Protein AF-A0A4Y7PXN3-F1 (afdb_monomer_lite)

Organism: NCBI:txid50990

Secondary structure (DSSP, 8-state):
--TTS-HHHHHHHHHHHHHHHHHGGG-----GGGTEE-SSSS-EE-HHHHHHHHHHHHHHHTT-HHHHHHHHHHHHHHTTT----TTSHHHHHHHHHHHHHHHHHHHHHHHHHTT--S-HHHHHHHHHHHHHHHHHHHHHHHHHTPPPTTHHHHHHHHH---

Sequence (162 aa):
MLATNSPAMAASFTSAARSRLGQFRCKTRSEAAVLFTITSSDPTPTPELRSLLAYVRSLYGAGMGFDSIGILTKIIRATSGLRWDEEGDMADVLAIIDADISQAIQSCREELASGYLRDVTVARQTLEDVRAALKDCQVTVERWGGEFPFERGAANAQGLRI

Radius of gyration: 16.61 Å; chains: 1; bounding box: 38×30×52 Å

Foldseek 3Di:
DCVPDDPVVVVVVLVVLQVVLVVVPPDPPDDLCQQWPPPDLAIAGDPVVVVLLVSLCSCLVSLNLLVSLLSLLSVLLSCFPGDHDCPDNVLVVLLVSLVSLLSSLVSLVVSVVVPVDPDPVSSVVSLVSSLVSLVSSVVRQVVVPHDRRNVNSNVSSVPDDD

pLDDT: mean 88.01, std 12.86, range [44.81, 98.62]

Structure (mmCIF, N/CA/C/O backbone):
data_AF-A0A4Y7PXN3-F1
#
_entry.id   AF-A0A4Y7PXN3-F1
#
loop_
_atom_site.group_PDB
_atom_site.id
_atom_site.type_symbol
_atom_site.label_atom_id
_atom_site.label_alt_id
_atom_site.label_comp_id
_atom_site.label_asym_id
_atom_site.label_entity_id
_atom_site.label_seq_id
_atom_site.pdbx_PDB_ins_code
_atom_site.Cartn_x
_atom_site.Cartn_y
_atom_site.Cartn_z
_atom_site.occupancy
_atom_site.B_iso_or_equiv
_atom_site.auth_seq_id
_atom_site.auth_comp_id
_atom_site.auth_asym_id
_atom_site.auth_atom_id
_atom_site.pdbx_PDB_model_num
ATOM 1 N N . MET A 1 1 ? -7.633 -11.471 -25.708 1.00 47.84 1 MET A N 1
ATOM 2 C CA . MET A 1 1 ? -6.429 -12.324 -25.651 1.00 47.84 1 MET A CA 1
ATOM 3 C C . MET A 1 1 ? -5.214 -11.488 -26.033 1.00 47.84 1 MET A C 1
ATOM 5 O O . MET A 1 1 ? -5.093 -11.116 -27.189 1.00 47.84 1 MET A O 1
ATOM 9 N N . LEU A 1 2 ? -4.357 -11.145 -25.068 1.00 52.31 2 LEU A N 1
ATOM 10 C CA . LEU A 1 2 ? -3.004 -10.616 -25.325 1.00 52.31 2 LEU A CA 1
ATOM 11 C C . LEU A 1 2 ? -1.960 -11.748 -25.405 1.00 52.31 2 LEU A C 1
ATOM 13 O O . LEU A 1 2 ? -0.866 -11.534 -25.906 1.00 52.31 2 LEU A O 1
ATOM 17 N N . ALA A 1 3 ? -2.326 -12.957 -24.959 1.00 52.53 3 ALA A N 1
ATOM 18 C CA . ALA A 1 3 ? -1.451 -14.126 -24.872 1.00 52.53 3 ALA A CA 1
ATOM 19 C C . ALA A 1 3 ? -1.084 -14.764 -26.230 1.00 52.53 3 ALA A C 1
ATOM 21 O O . ALA A 1 3 ? -0.194 -15.602 -26.281 1.00 52.53 3 ALA A O 1
ATOM 22 N N . THR A 1 4 ? -1.750 -14.380 -27.324 1.00 64.12 4 THR A N 1
ATOM 23 C CA . THR A 1 4 ? -1.514 -14.908 -28.683 1.00 64.12 4 THR A CA 1
ATOM 24 C C . THR A 1 4 ? -0.804 -13.912 -29.605 1.00 64.12 4 THR A C 1
ATOM 26 O O . THR A 1 4 ? -0.642 -14.182 -30.792 1.00 64.12 4 THR A O 1
ATOM 29 N N . ASN A 1 5 ? -0.421 -12.741 -29.090 1.00 60.12 5 ASN A N 1
ATOM 30 C CA . ASN A 1 5 ? 0.077 -11.624 -29.890 1.00 60.12 5 ASN A CA 1
ATOM 31 C C . ASN A 1 5 ? 1.599 -11.489 -29.778 1.00 60.12 5 ASN A C 1
ATOM 33 O O . ASN A 1 5 ? 2.200 -11.903 -28.789 1.00 60.12 5 ASN A O 1
ATOM 37 N N . SER A 1 6 ? 2.230 -10.887 -30.792 1.00 75.00 6 SER A N 1
ATOM 38 C CA . SER A 1 6 ? 3.676 -10.652 -30.771 1.00 75.00 6 SER A CA 1
ATOM 39 C C . SER A 1 6 ? 4.076 -9.783 -29.563 1.00 75.00 6 SER A C 1
ATOM 41 O O . SER A 1 6 ? 3.318 -8.880 -29.184 1.00 75.00 6 SER A O 1
ATOM 43 N N . PRO A 1 7 ? 5.273 -9.987 -28.979 1.00 71.81 7 PRO A N 1
ATOM 44 C CA . PRO A 1 7 ? 5.764 -9.182 -27.855 1.00 71.81 7 PRO A CA 1
ATOM 45 C C . PRO A 1 7 ? 5.690 -7.665 -28.098 1.00 71.81 7 PRO A C 1
ATOM 47 O O . PRO A 1 7 ? 5.424 -6.896 -27.176 1.00 71.81 7 PRO A O 1
ATOM 50 N N . ALA A 1 8 ? 5.844 -7.234 -29.355 1.00 74.19 8 ALA A N 1
ATOM 51 C CA . ALA A 1 8 ? 5.728 -5.836 -29.757 1.00 74.19 8 ALA A CA 1
ATOM 52 C C . ALA A 1 8 ? 4.320 -5.255 -29.521 1.00 74.19 8 ALA A C 1
ATOM 54 O O . ALA A 1 8 ? 4.195 -4.146 -29.008 1.00 74.19 8 ALA A O 1
ATOM 55 N N . MET A 1 9 ? 3.254 -6.002 -29.829 1.00 78.69 9 MET A N 1
ATOM 56 C CA . MET A 1 9 ? 1.879 -5.539 -29.596 1.00 78.69 9 MET A CA 1
ATOM 57 C C . MET A 1 9 ? 1.540 -5.462 -28.106 1.00 78.69 9 MET A C 1
ATOM 59 O O . MET A 1 9 ? 0.869 -4.521 -27.680 1.00 78.69 9 MET A O 1
ATOM 63 N N . ALA A 1 10 ? 2.028 -6.416 -27.307 1.00 78.12 10 ALA A N 1
ATOM 64 C CA . ALA A 1 10 ? 1.873 -6.374 -25.855 1.00 78.12 10 ALA A CA 1
ATOM 65 C C . ALA A 1 10 ? 2.575 -5.142 -25.257 1.00 78.12 10 ALA A C 1
ATOM 67 O O . ALA A 1 10 ? 1.975 -4.420 -24.464 1.00 78.12 10 ALA A O 1
ATOM 68 N N . ALA A 1 11 ? 3.797 -4.836 -25.707 1.00 78.75 11 ALA A N 1
ATOM 69 C CA . ALA A 1 11 ? 4.535 -3.650 -25.275 1.00 78.75 11 ALA A CA 1
ATOM 70 C C . ALA A 1 11 ? 3.820 -2.336 -25.647 1.00 78.75 11 ALA A C 1
ATOM 72 O O . ALA A 1 11 ? 3.691 -1.443 -24.805 1.00 78.75 11 ALA A O 1
ATOM 73 N N . SER A 1 12 ? 3.302 -2.216 -26.876 1.00 82.06 12 SER A N 1
ATOM 74 C CA . SER A 1 12 ? 2.529 -1.038 -27.298 1.00 82.06 12 SER A CA 1
ATOM 75 C C . SER A 1 12 ? 1.239 -0.871 -26.495 1.00 82.06 12 SER A C 1
ATOM 77 O O . SER A 1 12 ? 0.912 0.247 -26.094 1.00 82.06 12 SER A O 1
ATOM 79 N N . PHE A 1 13 ? 0.529 -1.968 -26.215 1.00 84.44 13 PHE A N 1
ATOM 80 C CA . PHE A 1 13 ? -0.676 -1.937 -25.389 1.00 84.44 13 PHE A CA 1
ATOM 81 C C . PHE A 1 13 ? -0.366 -1.477 -23.960 1.00 84.44 13 PHE A C 1
ATOM 83 O O . PHE A 1 13 ? -1.021 -0.562 -23.461 1.00 84.44 13 PHE A O 1
ATOM 90 N N . THR A 1 14 ? 0.669 -2.039 -23.326 1.00 85.19 14 THR A N 1
ATOM 91 C CA . THR A 1 14 ? 1.106 -1.625 -21.985 1.00 85.19 14 THR A CA 1
ATOM 92 C C . THR A 1 14 ? 1.521 -0.155 -21.968 1.00 85.19 14 THR A C 1
ATOM 94 O O . THR A 1 14 ? 1.112 0.583 -21.077 1.00 85.19 14 THR A O 1
ATOM 97 N N . SER A 1 15 ? 2.253 0.320 -22.978 1.00 84.62 15 SER A N 1
ATOM 98 C CA . SER A 1 15 ? 2.625 1.737 -23.095 1.00 84.62 15 SER A CA 1
ATOM 99 C C . SER A 1 15 ? 1.399 2.660 -23.183 1.00 84.62 15 SER A C 1
ATOM 101 O O . SER A 1 15 ? 1.296 3.644 -22.443 1.00 84.62 15 SER A O 1
ATOM 103 N N . ALA A 1 16 ? 0.416 2.309 -24.019 1.00 86.00 16 ALA A N 1
ATOM 104 C CA . ALA A 1 16 ? -0.832 3.060 -24.136 1.00 86.00 16 ALA A CA 1
ATOM 105 C C . ALA A 1 16 ? -1.639 3.049 -22.824 1.00 86.00 16 ALA A C 1
ATOM 107 O O . ALA A 1 16 ? -2.145 4.093 -22.402 1.00 86.00 16 ALA A O 1
ATOM 108 N N . ALA A 1 17 ? -1.712 1.898 -22.146 1.00 86.88 17 ALA A N 1
ATOM 109 C CA . ALA A 1 17 ? -2.356 1.768 -20.842 1.00 86.88 17 ALA A CA 1
ATOM 110 C C . ALA A 1 17 ? -1.686 2.669 -19.793 1.00 86.88 17 ALA A C 1
ATOM 112 O O . ALA A 1 17 ? -2.374 3.448 -19.131 1.00 86.88 17 ALA A O 1
ATOM 113 N N . ARG A 1 18 ? -0.348 2.652 -19.707 1.00 87.62 18 ARG A N 1
ATOM 114 C CA . ARG A 1 18 ? 0.426 3.510 -18.794 1.00 87.62 18 ARG A CA 1
ATOM 115 C C . ARG A 1 18 ? 0.186 4.994 -19.056 1.00 87.62 18 ARG A C 1
ATOM 117 O O . ARG A 1 18 ? 0.007 5.765 -18.115 1.00 87.62 18 ARG A O 1
ATOM 124 N N . SER A 1 19 ? 0.155 5.401 -20.325 1.00 85.69 19 SER A N 1
ATOM 125 C CA . SER A 1 19 ? -0.131 6.789 -20.710 1.00 85.69 19 SER A CA 1
ATOM 126 C C . SER A 1 19 ? -1.525 7.227 -20.249 1.00 85.69 19 SER A C 1
ATOM 128 O O . SER A 1 19 ? -1.671 8.259 -19.591 1.00 85.69 19 SER A O 1
ATOM 130 N N . ARG A 1 20 ? -2.549 6.400 -20.505 1.00 85.25 20 ARG A N 1
ATOM 131 C CA . ARG A 1 20 ? -3.935 6.688 -20.111 1.00 85.25 20 ARG A CA 1
ATOM 132 C C . ARG A 1 20 ? -4.104 6.759 -18.594 1.00 85.25 20 ARG A C 1
ATOM 134 O O . ARG A 1 20 ? -4.744 7.684 -18.098 1.00 85.25 20 ARG A O 1
ATOM 141 N N . LEU A 1 21 ? -3.531 5.807 -17.861 1.00 85.81 21 LEU A N 1
ATOM 142 C CA . LEU A 1 21 ? -3.589 5.788 -16.399 1.00 85.81 21 LEU A CA 1
ATOM 143 C C . LEU A 1 21 ? -2.848 6.994 -15.802 1.00 85.81 21 LEU A C 1
ATOM 145 O O . LEU A 1 21 ? -3.380 7.674 -14.931 1.00 85.81 21 LEU A O 1
ATOM 149 N N . GLY A 1 22 ? -1.679 7.350 -16.342 1.00 79.12 22 GLY A N 1
ATOM 150 C CA . GLY A 1 22 ? -0.924 8.529 -15.911 1.00 79.12 22 GLY A CA 1
ATOM 151 C C . GLY A 1 22 ? -1.670 9.861 -16.077 1.00 79.12 22 GLY A C 1
ATOM 152 O O . GLY A 1 22 ? -1.456 10.777 -15.288 1.00 79.12 22 GLY A O 1
ATOM 153 N N . GLN A 1 23 ? -2.576 9.978 -17.053 1.00 76.06 23 GLN A N 1
ATOM 154 C CA . GLN A 1 23 ? -3.402 11.179 -17.255 1.00 76.06 23 GLN A CA 1
ATOM 155 C C . GLN A 1 23 ? -4.592 11.261 -16.284 1.00 76.06 23 GLN A C 1
ATOM 157 O O . GLN A 1 23 ? -5.041 12.354 -15.939 1.00 76.06 23 GLN A O 1
ATOM 162 N N . PHE A 1 24 ? -5.077 10.120 -15.784 1.00 65.69 24 PHE A N 1
ATOM 163 C CA . PHE A 1 24 ? -6.179 10.052 -14.814 1.00 65.69 24 PHE A CA 1
ATOM 164 C C . PHE A 1 24 ? -5.793 10.519 -13.399 1.00 65.69 24 PHE A C 1
ATOM 166 O O . PHE A 1 24 ? -6.656 10.699 -12.539 1.00 65.69 24 PHE A O 1
ATOM 173 N N . ARG A 1 25 ? -4.504 10.795 -13.170 1.00 56.88 25 ARG A N 1
ATOM 174 C CA . ARG A 1 25 ? -3.877 11.158 -11.888 1.00 56.88 25 ARG A CA 1
ATOM 175 C C . ARG A 1 25 ? -4.378 12.476 -11.258 1.00 56.88 25 ARG A C 1
ATOM 177 O O . ARG A 1 25 ? -3.969 12.805 -10.151 1.00 56.88 25 ARG A O 1
ATOM 184 N N . CYS A 1 26 ? -5.258 13.232 -11.923 1.00 44.81 26 CYS A N 1
ATOM 185 C CA . CYS A 1 26 ? -5.568 14.630 -11.586 1.00 44.81 26 CYS A CA 1
ATOM 186 C C . CYS A 1 26 ? -6.820 14.867 -10.702 1.00 44.81 26 CYS A C 1
ATOM 188 O O . CYS A 1 26 ? -7.150 16.020 -10.445 1.00 44.81 26 CYS A O 1
ATOM 190 N N . LYS A 1 27 ? -7.552 13.844 -10.221 1.00 48.34 27 LYS A N 1
ATOM 191 C CA . LYS A 1 27 ? -8.843 14.091 -9.520 1.00 48.34 27 LYS A CA 1
ATOM 192 C C . LYS A 1 27 ? -9.063 13.448 -8.149 1.00 48.34 27 LYS A C 1
ATOM 194 O O . LYS A 1 27 ? -10.064 13.757 -7.511 1.00 48.34 27 LYS A O 1
ATOM 199 N N . THR A 1 28 ? -8.156 12.629 -7.628 1.00 51.12 28 THR A N 1
ATOM 200 C CA . THR A 1 28 ? -8.335 12.007 -6.303 1.00 51.12 28 THR A CA 1
ATOM 201 C C . THR A 1 28 ? -7.818 12.912 -5.181 1.00 51.12 28 THR A C 1
ATOM 203 O O . THR A 1 28 ? -6.742 12.721 -4.613 1.00 51.12 28 THR A O 1
ATOM 206 N N . ARG A 1 29 ? -8.615 13.941 -4.873 1.00 45.38 29 ARG A N 1
ATOM 207 C CA . ARG A 1 29 ? -8.527 14.738 -3.643 1.00 45.38 29 ARG A CA 1
ATOM 208 C C . ARG A 1 29 ? -8.973 13.850 -2.475 1.00 45.38 29 ARG A C 1
ATOM 210 O O . ARG A 1 29 ? -10.159 13.609 -2.303 1.00 45.38 29 ARG A O 1
ATOM 217 N N . SER A 1 30 ? -8.012 13.308 -1.733 1.00 50.66 30 SER A N 1
ATOM 218 C CA . SER A 1 30 ? -8.255 12.399 -0.608 1.00 50.66 30 SER A CA 1
ATOM 219 C C . SER A 1 30 ? -8.262 13.187 0.700 1.00 50.66 30 SER A C 1
ATOM 221 O O . SER A 1 30 ? -7.207 13.410 1.286 1.00 50.66 30 SER A O 1
ATOM 223 N N . GLU A 1 31 ? -9.437 13.605 1.159 1.00 55.34 31 GLU A N 1
ATOM 224 C CA . GLU A 1 31 ? -9.668 13.809 2.593 1.00 55.34 31 GLU A CA 1
ATOM 225 C C . GLU A 1 31 ? -10.035 12.434 3.177 1.00 55.34 31 GLU A C 1
ATOM 227 O O . GLU A 1 31 ? -10.822 11.706 2.576 1.00 55.34 31 GLU A O 1
ATOM 232 N N . ALA A 1 32 ? -9.434 12.027 4.302 1.00 52.81 32 ALA A N 1
ATOM 233 C CA . ALA A 1 32 ? -9.650 10.702 4.907 1.00 52.81 32 ALA A CA 1
ATOM 234 C C . ALA A 1 32 ? -11.138 10.401 5.191 1.00 52.81 32 ALA A C 1
ATOM 236 O O . ALA A 1 32 ? -11.555 9.248 5.120 1.00 52.81 32 ALA A O 1
ATOM 237 N N . ALA A 1 33 ? -11.946 11.453 5.384 1.00 54.44 33 ALA A N 1
ATOM 238 C CA . ALA A 1 33 ? -13.402 11.393 5.521 1.00 54.44 33 ALA A CA 1
ATOM 239 C C . ALA A 1 33 ? -14.140 10.826 4.287 1.00 54.44 33 ALA A C 1
ATOM 241 O O . ALA A 1 33 ? -15.331 10.549 4.367 1.00 54.44 33 ALA A O 1
ATOM 242 N N . VAL A 1 34 ? -13.456 10.660 3.148 1.00 76.69 34 VAL A N 1
ATOM 243 C CA . VAL A 1 34 ? -14.029 10.108 1.909 1.00 76.69 34 VAL A CA 1
ATOM 244 C C . VAL A 1 34 ? -13.834 8.591 1.804 1.00 76.69 34 VAL A C 1
ATOM 246 O O . VAL A 1 34 ? -14.578 7.943 1.078 1.00 76.69 34 VAL A O 1
ATOM 249 N N . LEU A 1 35 ? -12.851 8.001 2.496 1.00 88.06 35 LEU A N 1
ATOM 250 C CA . LEU A 1 35 ? -12.506 6.578 2.327 1.00 88.06 35 LEU A CA 1
ATOM 251 C C . LEU A 1 35 ? -13.184 5.659 3.344 1.00 88.06 35 LEU A C 1
ATOM 253 O O . LEU A 1 35 ? -13.440 4.492 3.042 1.00 88.06 35 LEU A O 1
ATOM 257 N N . PHE A 1 36 ? -13.478 6.193 4.527 1.00 89.94 36 PHE A N 1
ATOM 258 C CA . PHE A 1 36 ? -14.102 5.456 5.616 1.00 89.94 36 PHE A CA 1
ATOM 259 C C . PHE A 1 36 ? -15.194 6.306 6.259 1.00 89.94 36 PHE A C 1
ATOM 261 O O . PHE A 1 36 ? -14.995 7.492 6.530 1.00 89.94 36 PHE A O 1
ATOM 268 N N . THR A 1 37 ? -16.341 5.693 6.522 1.00 88.19 37 THR A N 1
ATOM 269 C CA . THR A 1 37 ? -17.458 6.303 7.243 1.00 88.19 37 THR A CA 1
ATOM 270 C C . THR A 1 37 ? -17.469 5.834 8.689 1.00 88.19 37 THR A C 1
ATOM 272 O O . THR A 1 37 ? -17.518 4.638 8.962 1.00 88.19 37 THR A O 1
ATOM 275 N N . ILE A 1 38 ? -17.454 6.786 9.623 1.00 83.81 38 ILE A N 1
ATOM 276 C CA . ILE A 1 38 ? -17.522 6.532 11.068 1.00 83.81 38 ILE A CA 1
ATOM 277 C C . ILE A 1 38 ? -18.933 6.904 11.536 1.00 83.81 38 ILE A C 1
ATOM 279 O O . ILE A 1 38 ? -19.166 7.985 12.072 1.00 83.81 38 ILE A O 1
ATOM 283 N N . THR A 1 39 ? -19.912 6.056 11.224 1.00 71.94 39 THR A N 1
ATOM 284 C CA . THR A 1 39 ? -21.322 6.265 11.612 1.00 71.94 39 THR A CA 1
ATOM 285 C C . THR A 1 39 ? -21.710 5.506 12.881 1.00 71.94 39 THR A C 1
ATOM 287 O O . THR A 1 39 ? -22.734 5.808 13.486 1.00 71.94 39 THR A O 1
ATOM 290 N N . SER A 1 40 ? -20.903 4.526 13.283 1.00 70.56 40 SER A N 1
ATOM 291 C CA . SER A 1 40 ? -21.076 3.688 14.471 1.00 70.56 40 SER A CA 1
ATOM 292 C C . SER A 1 40 ? -19.729 3.526 15.192 1.00 70.56 40 SER A C 1
ATOM 294 O O . SER A 1 40 ? -18.773 4.249 14.907 1.00 70.56 40 SER A O 1
ATOM 296 N N . SER A 1 41 ? -19.654 2.595 16.145 1.00 77.38 41 SER A N 1
ATOM 297 C CA . SER A 1 41 ? -18.406 2.220 16.817 1.00 77.38 41 SER A CA 1
ATOM 298 C C . SER A 1 41 ? -17.376 1.561 15.893 1.00 77.38 41 SER A C 1
ATOM 300 O O . SER A 1 41 ? -16.209 1.535 16.267 1.00 77.38 41 SER A O 1
ATOM 302 N N . ASP A 1 42 ? -17.790 1.057 14.724 1.00 84.31 42 ASP A N 1
ATOM 303 C CA . ASP A 1 42 ? -16.927 0.363 13.763 1.00 84.31 42 ASP A CA 1
ATOM 304 C C . ASP A 1 42 ? -16.910 1.124 12.417 1.00 84.31 42 ASP A C 1
ATOM 306 O O . ASP A 1 42 ? -17.972 1.379 11.833 1.00 84.31 42 ASP A O 1
ATOM 310 N N . PRO A 1 43 ? -15.742 1.582 11.934 1.00 90.00 43 PRO A N 1
ATOM 311 C CA . PRO A 1 43 ? -15.617 2.288 10.667 1.00 90.00 43 PRO A CA 1
ATOM 312 C C . PRO A 1 43 ? -15.960 1.367 9.498 1.00 90.00 43 PRO A C 1
ATOM 314 O O . PRO A 1 43 ? -15.589 0.204 9.469 1.00 90.00 43 PRO A O 1
ATOM 317 N N . THR A 1 44 ? -16.616 1.911 8.479 1.00 90.38 44 THR A N 1
ATOM 318 C CA . THR A 1 44 ? -17.035 1.143 7.299 1.00 90.38 44 THR A CA 1
ATOM 319 C C . THR A 1 44 ? -16.379 1.679 6.026 1.00 90.38 44 THR A C 1
ATOM 321 O O . THR A 1 44 ? -16.244 2.897 5.869 1.00 90.38 44 THR A O 1
ATOM 324 N N . PRO A 1 45 ? -15.949 0.807 5.095 1.00 91.69 45 PRO A N 1
ATOM 325 C CA . PRO A 1 45 ? -15.351 1.239 3.837 1.00 91.69 45 PRO A CA 1
ATOM 326 C C . PRO A 1 45 ? -16.381 1.868 2.897 1.00 91.69 45 PRO A C 1
ATOM 328 O O . PRO A 1 45 ? -17.453 1.308 2.659 1.00 91.69 45 PRO A O 1
ATOM 331 N N . THR A 1 46 ? -16.022 2.988 2.272 1.00 91.50 46 THR A N 1
ATOM 332 C CA . THR A 1 46 ? -16.900 3.670 1.314 1.00 91.50 46 THR A CA 1
ATOM 333 C C . THR A 1 46 ? -16.793 3.088 -0.108 1.00 91.50 46 THR A C 1
ATOM 335 O O . THR A 1 46 ? -15.807 2.424 -0.462 1.00 91.50 46 THR A O 1
ATOM 338 N N . PRO A 1 47 ? -17.781 3.338 -0.989 1.00 89.75 47 PRO A N 1
ATOM 339 C CA . PRO A 1 47 ? -17.673 3.017 -2.416 1.00 89.75 47 PRO A CA 1
ATOM 340 C C . PRO A 1 47 ? -16.469 3.678 -3.112 1.00 89.75 47 PRO A C 1
ATOM 342 O O . PRO A 1 47 ? -15.895 3.120 -4.056 1.00 89.75 47 PRO A O 1
ATOM 345 N N . GLU A 1 48 ? -16.056 4.852 -2.638 1.00 89.38 48 GLU A N 1
ATOM 346 C CA . GLU A 1 48 ? -14.901 5.593 -3.136 1.00 89.38 48 GLU A CA 1
ATOM 347 C C . GLU A 1 48 ? -13.602 4.830 -2.874 1.00 89.38 48 GLU A C 1
ATOM 349 O O . GLU A 1 48 ? -12.761 4.747 -3.773 1.00 89.38 48 GLU A O 1
ATOM 354 N N . LEU A 1 49 ? -13.461 4.194 -1.703 1.00 91.94 49 LEU A N 1
ATOM 355 C CA . LEU A 1 49 ? -12.326 3.316 -1.419 1.00 91.94 49 LEU A CA 1
ATOM 356 C C . LEU A 1 49 ? -12.270 2.147 -2.407 1.00 91.94 49 LEU A C 1
ATOM 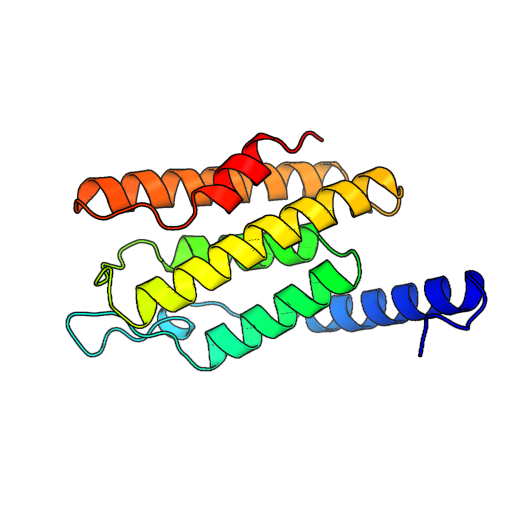358 O O . LEU A 1 49 ? -11.211 1.870 -2.968 1.00 91.94 49 LEU A O 1
ATOM 362 N N . ARG A 1 50 ? -13.402 1.492 -2.691 1.00 91.12 50 ARG A N 1
ATOM 363 C CA . ARG A 1 50 ? -13.450 0.367 -3.648 1.00 91.12 50 ARG A CA 1
ATOM 364 C C . ARG A 1 50 ? -13.031 0.801 -5.053 1.00 91.12 50 ARG A C 1
ATOM 366 O O . ARG A 1 50 ? -12.264 0.101 -5.717 1.00 91.12 50 ARG A O 1
ATOM 373 N N . SER A 1 51 ? -13.491 1.974 -5.481 1.00 90.19 51 SER A N 1
ATOM 374 C CA . SER A 1 51 ? -13.120 2.574 -6.767 1.00 90.19 51 SER A CA 1
ATOM 375 C C . SER A 1 51 ? -11.630 2.922 -6.822 1.00 90.19 51 SER A C 1
ATOM 377 O O . SER A 1 51 ? -10.962 2.669 -7.827 1.00 90.19 51 SER A O 1
ATOM 379 N N . LEU A 1 52 ? -11.087 3.454 -5.723 1.00 91.38 52 LEU A N 1
ATOM 380 C CA . LEU A 1 52 ? -9.671 3.777 -5.601 1.00 91.38 52 LEU A CA 1
ATOM 381 C C . LEU A 1 52 ? -8.798 2.519 -5.636 1.00 91.38 52 LEU A C 1
ATOM 383 O O . LEU A 1 52 ? -7.800 2.502 -6.353 1.00 91.38 52 LEU A O 1
ATOM 387 N N . LEU A 1 53 ? -9.195 1.452 -4.936 1.00 94.31 53 LEU A N 1
ATOM 388 C CA . LEU A 1 53 ? -8.497 0.169 -4.978 1.00 94.31 53 LEU A CA 1
ATOM 389 C C . LEU A 1 53 ? -8.511 -0.413 -6.390 1.00 94.31 53 LEU A C 1
ATOM 391 O O . LEU A 1 53 ? -7.452 -0.758 -6.899 1.00 94.31 53 LEU A O 1
ATOM 395 N N . ALA A 1 54 ? -9.650 -0.427 -7.089 1.00 94.00 54 ALA A N 1
ATOM 396 C CA . ALA A 1 54 ? -9.712 -0.882 -8.484 1.00 94.00 54 ALA A CA 1
ATOM 397 C C . ALA A 1 54 ? -8.749 -0.108 -9.411 1.00 94.00 54 ALA A C 1
ATOM 399 O O . ALA A 1 54 ? -8.105 -0.690 -10.293 1.00 94.00 54 ALA A O 1
ATOM 400 N N . TYR A 1 55 ? -8.600 1.199 -9.183 1.00 92.88 55 TYR A N 1
ATOM 401 C CA . TYR A 1 55 ? -7.627 2.017 -9.900 1.00 92.88 55 TYR A CA 1
ATOM 402 C C . TYR A 1 55 ? -6.175 1.661 -9.538 1.00 92.88 55 TYR A C 1
ATOM 404 O O . TYR A 1 55 ? -5.349 1.511 -10.437 1.00 92.88 55 TYR A O 1
ATOM 412 N N . VAL A 1 56 ? -5.870 1.436 -8.255 1.00 95.31 56 VAL A N 1
ATOM 413 C CA . VAL A 1 56 ? -4.565 0.920 -7.800 1.00 95.31 56 VAL A CA 1
ATOM 414 C C . VAL A 1 56 ? -4.221 -0.394 -8.506 1.00 95.31 56 VAL A C 1
ATOM 416 O O . VAL A 1 56 ? -3.114 -0.517 -9.031 1.00 95.31 56 VAL A O 1
ATOM 419 N N . ARG A 1 57 ? -5.178 -1.327 -8.625 1.00 97.25 57 ARG A N 1
ATOM 420 C CA . ARG A 1 57 ? -4.964 -2.599 -9.344 1.00 97.25 57 ARG A CA 1
ATOM 421 C C . ARG A 1 57 ? -4.670 -2.407 -10.820 1.00 97.25 57 ARG A C 1
ATOM 423 O O . ARG A 1 57 ? -3.836 -3.105 -11.390 1.00 97.25 57 ARG A O 1
ATOM 430 N N . SER A 1 58 ? -5.313 -1.417 -11.431 1.00 95.00 58 SER A N 1
ATOM 431 C CA . SER A 1 58 ? -5.044 -1.051 -12.822 1.00 95.00 58 SER A CA 1
ATOM 432 C C . SER A 1 58 ? -3.624 -0.503 -13.002 1.00 95.00 58 SER A C 1
ATOM 434 O O . SER A 1 58 ? -2.988 -0.792 -14.013 1.00 95.00 58 SER A O 1
ATOM 436 N N . LEU A 1 59 ? -3.104 0.250 -12.026 1.00 93.88 59 LEU A N 1
ATOM 437 C CA . LEU A 1 59 ? -1.739 0.782 -12.055 1.00 93.88 59 LEU A CA 1
ATOM 438 C C . LEU A 1 59 ? -0.688 -0.322 -11.919 1.00 93.88 59 LEU A C 1
ATOM 440 O O . LEU A 1 59 ? 0.156 -0.456 -12.807 1.00 93.88 59 LEU A O 1
ATOM 444 N N . TYR A 1 60 ? -0.744 -1.138 -10.860 1.00 95.31 60 TYR A N 1
ATOM 445 C CA . TYR A 1 60 ? 0.256 -2.197 -10.687 1.00 95.31 60 TYR A CA 1
ATOM 446 C C . TYR A 1 60 ? 0.144 -3.278 -11.773 1.00 95.31 60 TYR A C 1
ATOM 448 O O . TYR A 1 60 ? 1.163 -3.811 -12.209 1.00 95.31 60 TYR A O 1
ATOM 456 N N . GLY A 1 61 ? -1.063 -3.527 -12.299 1.00 94.38 61 GLY A N 1
ATOM 457 C CA . GLY A 1 61 ? -1.287 -4.420 -13.439 1.00 94.38 61 GLY A CA 1
ATOM 458 C C . GLY A 1 61 ? -0.726 -3.887 -14.764 1.00 94.38 61 GLY A C 1
ATOM 459 O O . GLY A 1 61 ? -0.447 -4.667 -15.671 1.00 94.38 61 GLY A O 1
ATOM 460 N N . ALA A 1 62 ? -0.515 -2.573 -14.878 1.00 92.38 62 ALA A N 1
ATOM 461 C CA . ALA A 1 62 ? 0.148 -1.935 -16.017 1.00 92.38 62 ALA A CA 1
ATOM 462 C C . ALA A 1 62 ? 1.664 -1.731 -15.803 1.00 92.38 62 ALA A C 1
ATOM 464 O O . ALA A 1 62 ? 2.312 -1.057 -16.611 1.00 92.38 62 ALA A O 1
ATOM 465 N N . GLY A 1 63 ? 2.234 -2.276 -14.720 1.00 93.00 63 GLY A N 1
ATOM 466 C CA . GLY A 1 63 ? 3.645 -2.103 -14.364 1.00 93.00 63 GLY A CA 1
ATOM 467 C C . GLY A 1 63 ? 3.990 -0.696 -13.867 1.00 93.00 63 GLY A C 1
ATOM 468 O O . GLY A 1 63 ? 5.108 -0.232 -14.086 1.00 93.00 63 GLY A O 1
ATOM 469 N N . MET A 1 64 ? 3.020 0.011 -13.275 1.00 93.38 64 MET A N 1
ATOM 470 C CA . MET A 1 64 ? 3.198 1.315 -12.619 1.00 93.38 64 MET A CA 1
ATOM 471 C C . MET A 1 64 ? 3.177 1.132 -11.096 1.00 93.38 64 MET A C 1
ATOM 473 O O . MET A 1 64 ? 2.295 1.645 -10.397 1.00 93.38 64 MET A O 1
ATOM 477 N N . GLY A 1 65 ? 4.124 0.341 -10.590 1.00 95.19 65 GLY A N 1
ATOM 478 C CA . GLY A 1 65 ? 4.197 -0.056 -9.189 1.00 95.19 65 GLY A CA 1
ATOM 479 C C . GLY A 1 65 ? 4.335 1.150 -8.264 1.00 95.19 65 GLY A C 1
ATOM 480 O O . GLY A 1 65 ? 3.532 1.311 -7.343 1.00 95.19 65 GLY A O 1
ATOM 481 N N . PHE A 1 66 ? 5.269 2.063 -8.549 1.00 95.06 66 PHE A N 1
ATOM 482 C CA . PHE A 1 66 ? 5.497 3.227 -7.681 1.00 95.06 66 PHE A CA 1
ATOM 483 C C . PHE A 1 66 ? 4.317 4.205 -7.669 1.00 95.06 66 PHE A C 1
ATOM 485 O O . PHE A 1 66 ? 3.969 4.741 -6.615 1.00 95.06 66 PHE A O 1
ATOM 492 N N . ASP A 1 67 ? 3.643 4.398 -8.808 1.00 93.12 67 ASP A N 1
ATOM 493 C CA . ASP A 1 67 ? 2.413 5.195 -8.860 1.00 93.12 67 ASP A CA 1
ATOM 494 C C . ASP A 1 67 ? 1.306 4.581 -7.985 1.00 93.12 67 ASP A C 1
ATOM 496 O O . ASP A 1 67 ? 0.594 5.311 -7.291 1.00 93.12 67 ASP A O 1
ATOM 500 N N . SER A 1 68 ? 1.178 3.249 -7.993 1.00 95.19 68 SER A N 1
ATOM 501 C CA . SER A 1 68 ? 0.185 2.523 -7.193 1.00 95.19 68 SER A CA 1
ATOM 502 C C . SER A 1 68 ? 0.485 2.586 -5.687 1.00 95.19 68 SER A C 1
ATOM 504 O O . SER A 1 68 ? -0.416 2.882 -4.897 1.00 95.19 68 SER A O 1
ATOM 506 N N . ILE A 1 69 ? 1.757 2.433 -5.289 1.00 95.19 69 ILE A N 1
ATOM 507 C CA . ILE A 1 69 ? 2.201 2.564 -3.893 1.00 95.19 69 ILE A CA 1
ATOM 508 C C . ILE A 1 69 ? 1.912 3.963 -3.361 1.00 95.19 69 ILE A C 1
ATOM 510 O O . ILE A 1 69 ? 1.387 4.092 -2.261 1.00 95.19 69 ILE A O 1
ATOM 514 N N . GLY A 1 70 ? 2.163 5.014 -4.146 1.00 93.94 70 GLY A N 1
ATOM 515 C CA . GLY A 1 70 ? 1.876 6.385 -3.715 1.00 93.94 70 GLY A CA 1
ATOM 516 C C . GLY A 1 70 ? 0.404 6.621 -3.339 1.00 93.94 70 GLY A C 1
ATOM 517 O O . GLY A 1 70 ? 0.110 7.475 -2.500 1.00 93.94 70 GLY A O 1
ATOM 518 N N . ILE A 1 71 ? -0.531 5.868 -3.926 1.00 93.69 71 ILE A N 1
ATOM 519 C CA . ILE A 1 71 ? -1.955 5.909 -3.563 1.00 93.69 71 ILE A CA 1
ATOM 520 C C . ILE A 1 71 ? -2.223 5.053 -2.326 1.00 93.69 71 ILE A C 1
ATOM 522 O O . ILE A 1 71 ? -2.872 5.534 -1.398 1.00 93.69 71 ILE A O 1
ATOM 526 N N . LEU A 1 72 ? -1.696 3.828 -2.277 1.00 96.31 72 LEU A N 1
ATOM 527 C CA . LEU A 1 72 ? -1.839 2.939 -1.119 1.00 96.31 72 LEU A CA 1
ATOM 528 C C . LEU A 1 72 ? -1.293 3.578 0.164 1.00 96.31 72 LEU A C 1
ATOM 530 O O . LEU A 1 72 ? -1.944 3.496 1.198 1.00 96.31 72 LEU A O 1
ATOM 534 N N . THR A 1 73 ? -0.190 4.327 0.096 1.00 96.31 73 THR A N 1
ATOM 535 C CA . THR A 1 73 ? 0.336 5.116 1.224 1.00 96.31 73 THR A CA 1
ATOM 536 C C . THR A 1 73 ? -0.701 6.087 1.789 1.00 96.31 73 THR A C 1
ATOM 538 O O . THR A 1 73 ? -0.793 6.260 3.003 1.00 96.31 73 THR A O 1
ATOM 541 N N . LYS A 1 74 ? -1.513 6.722 0.934 1.00 93.69 74 LYS A N 1
ATOM 542 C CA . LYS A 1 74 ? -2.587 7.621 1.387 1.00 93.69 74 LYS A CA 1
ATOM 543 C C . LYS A 1 74 ? -3.721 6.847 2.053 1.00 93.69 74 LYS A C 1
ATOM 545 O O . LYS A 1 74 ? -4.253 7.330 3.045 1.00 93.69 74 LYS A O 1
ATOM 550 N N . ILE A 1 75 ? -4.053 5.663 1.535 1.00 94.62 75 ILE A N 1
ATOM 551 C CA . ILE A 1 75 ? -5.061 4.774 2.129 1.00 94.62 75 ILE A CA 1
ATOM 552 C C . ILE A 1 75 ? -4.601 4.312 3.517 1.00 94.62 75 ILE A C 1
ATOM 554 O O . ILE A 1 75 ? -5.354 4.468 4.468 1.00 94.62 75 ILE A O 1
ATOM 558 N N . ILE A 1 76 ? -3.350 3.856 3.660 1.00 95.62 76 ILE A N 1
ATOM 559 C CA . ILE A 1 76 ? -2.755 3.467 4.953 1.00 95.62 76 ILE A CA 1
ATOM 560 C C . ILE A 1 76 ? -2.808 4.639 5.938 1.00 95.62 76 ILE A C 1
ATOM 562 O O . ILE A 1 76 ? -3.222 4.485 7.077 1.00 95.62 76 ILE A O 1
ATOM 566 N N . ARG A 1 77 ? -2.443 5.851 5.508 1.00 94.50 77 ARG A N 1
ATOM 567 C CA . ARG A 1 77 ? -2.526 7.033 6.382 1.00 94.50 77 ARG A CA 1
ATOM 568 C C . ARG A 1 77 ? -3.963 7.370 6.782 1.00 94.50 77 ARG A C 1
ATOM 570 O O . ARG A 1 77 ? -4.170 7.867 7.883 1.00 94.50 77 ARG A O 1
ATOM 577 N N . ALA A 1 78 ? -4.942 7.096 5.921 1.00 92.38 78 ALA A N 1
ATOM 578 C CA . ALA A 1 78 ? -6.354 7.313 6.219 1.00 92.38 78 ALA A CA 1
ATOM 579 C C . ALA A 1 78 ? -6.927 6.308 7.233 1.00 92.38 78 ALA A C 1
ATOM 581 O O . ALA A 1 78 ? -7.983 6.587 7.791 1.00 92.38 78 ALA A O 1
ATOM 582 N N . THR A 1 79 ? -6.243 5.189 7.511 1.00 91.81 79 THR A N 1
ATOM 583 C CA . THR A 1 79 ? -6.631 4.286 8.610 1.00 91.81 79 THR A CA 1
ATOM 584 C C . THR A 1 79 ? -6.159 4.778 9.976 1.00 91.81 79 THR A C 1
ATOM 586 O O . THR A 1 79 ? -6.606 4.276 11.005 1.00 91.81 79 THR A O 1
ATOM 589 N N . SER A 1 80 ? -5.277 5.781 10.018 1.00 87.50 80 SER A N 1
ATOM 590 C CA . SER A 1 80 ? -4.782 6.336 11.274 1.00 87.50 80 SER A CA 1
ATOM 591 C C . SER A 1 80 ? -5.916 6.953 12.094 1.00 87.50 80 SER A C 1
ATOM 593 O O . SER A 1 80 ? -6.702 7.756 11.594 1.00 87.50 80 SER A O 1
ATOM 595 N N . GLY A 1 81 ? -5.995 6.574 13.370 1.00 85.38 81 GLY A N 1
ATOM 596 C CA . GLY A 1 81 ? -7.048 7.013 14.287 1.00 85.38 81 GLY A CA 1
ATOM 597 C C . GLY A 1 81 ? -8.354 6.223 14.182 1.00 85.38 81 GLY A C 1
ATOM 598 O O . GLY A 1 81 ? -9.232 6.420 15.022 1.00 85.38 81 GLY A O 1
ATOM 599 N N . LEU A 1 82 ? -8.473 5.310 13.214 1.00 90.56 82 LEU A N 1
ATOM 600 C CA . LEU A 1 82 ? -9.568 4.351 13.163 1.00 90.56 82 LEU A CA 1
ATOM 601 C C . LEU A 1 82 ? -9.283 3.183 14.113 1.00 90.56 82 LEU A C 1
ATOM 603 O O . LEU A 1 82 ? -8.134 2.782 14.308 1.00 90.56 82 LEU A O 1
ATOM 607 N N . ARG A 1 83 ? -10.349 2.655 14.708 1.00 92.94 83 ARG A N 1
ATOM 608 C CA . ARG A 1 83 ? -10.353 1.422 15.497 1.00 92.94 83 ARG A CA 1
ATOM 609 C C . ARG A 1 83 ? -11.448 0.554 14.928 1.00 92.94 83 ARG A C 1
ATOM 611 O O . ARG A 1 83 ? -12.518 1.090 14.666 1.00 92.94 83 ARG A O 1
ATOM 618 N N . TRP A 1 84 ? -11.171 -0.718 14.724 1.00 92.44 84 TRP A N 1
ATOM 619 C CA . TRP A 1 84 ? -12.084 -1.628 14.052 1.00 92.44 84 TRP A CA 1
ATOM 620 C C . TRP A 1 84 ? -12.213 -2.932 14.813 1.00 92.44 84 TRP A C 1
ATOM 622 O O . TRP A 1 84 ? -11.338 -3.275 15.611 1.00 92.44 84 TRP A O 1
ATOM 632 N N . ASP A 1 85 ? -13.310 -3.628 14.547 1.00 91.69 85 ASP A N 1
ATOM 633 C CA . ASP A 1 85 ? -13.496 -5.010 14.968 1.00 91.69 85 ASP A CA 1
ATOM 634 C C . ASP A 1 85 ? -12.678 -5.959 14.073 1.00 91.69 85 ASP A C 1
ATOM 636 O O . ASP A 1 85 ? -12.593 -5.759 12.859 1.00 91.69 85 ASP A O 1
ATOM 640 N N . GLU A 1 86 ? -12.069 -6.985 14.667 1.00 88.06 86 GLU A N 1
ATOM 641 C CA . GLU A 1 86 ? -11.264 -7.998 13.964 1.00 88.06 86 GLU A CA 1
ATOM 642 C C . GLU A 1 86 ? -12.128 -8.892 13.063 1.00 88.06 86 GLU A C 1
ATOM 644 O O . GLU A 1 86 ? -11.640 -9.417 12.064 1.00 88.06 86 GLU A O 1
ATOM 649 N N . GLU A 1 87 ? -13.423 -9.013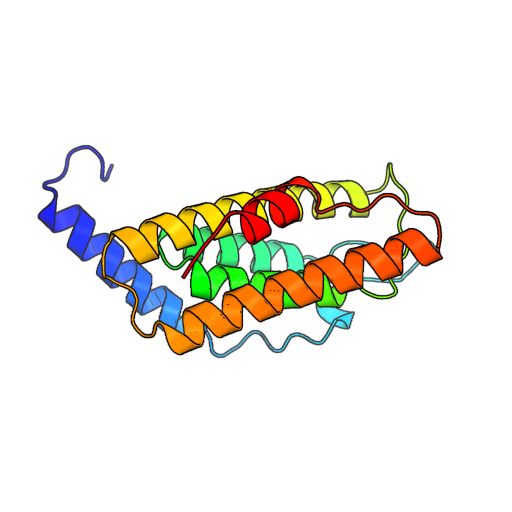 13.370 1.00 88.00 87 GLU A N 1
ATOM 650 C CA . GLU A 1 87 ? -14.400 -9.772 12.576 1.00 88.00 87 GLU A CA 1
ATOM 651 C C . GLU A 1 87 ? -15.301 -8.869 11.704 1.00 88.00 87 GLU A C 1
ATOM 653 O O . GLU A 1 87 ? -16.268 -9.340 11.101 1.00 88.00 87 GLU A O 1
ATOM 658 N N . GLY A 1 88 ? -15.015 -7.562 11.644 1.00 88.00 88 GLY A N 1
ATOM 659 C CA . GLY A 1 88 ? -15.838 -6.571 10.944 1.00 88.00 88 GLY A CA 1
ATOM 660 C C . GLY A 1 88 ? -15.483 -6.362 9.466 1.00 88.00 88 GLY A C 1
ATOM 661 O O . GLY A 1 88 ? -14.395 -6.699 8.997 1.00 88.00 88 GLY A O 1
ATOM 662 N N . ASP A 1 89 ? -16.371 -5.674 8.737 1.00 89.56 89 ASP A N 1
ATOM 663 C CA . ASP A 1 89 ? -16.180 -5.285 7.324 1.00 89.56 89 ASP A CA 1
ATOM 664 C C . ASP A 1 89 ? -14.867 -4.510 7.088 1.00 89.56 89 ASP A C 1
ATOM 666 O O . ASP A 1 89 ? -14.297 -4.508 5.987 1.00 89.56 89 ASP A O 1
ATOM 670 N N . MET A 1 90 ? -14.397 -3.803 8.118 1.00 92.75 90 MET A N 1
ATOM 671 C CA . MET A 1 90 ? -13.132 -3.087 8.076 1.00 92.75 90 MET A CA 1
ATOM 672 C C . MET A 1 90 ? -11.929 -4.041 8.074 1.00 92.75 90 MET A C 1
ATOM 674 O O . MET A 1 90 ? -10.994 -3.822 7.305 1.00 92.75 90 MET A O 1
ATOM 678 N N . ALA A 1 91 ? -11.935 -5.108 8.874 1.00 93.38 91 ALA A N 1
ATOM 679 C CA . ALA A 1 91 ? -10.854 -6.094 8.865 1.00 93.38 91 ALA A CA 1
ATOM 680 C C . ALA A 1 91 ? -10.734 -6.767 7.487 1.00 93.38 91 ALA A C 1
ATOM 682 O O . ALA A 1 91 ? -9.637 -6.843 6.922 1.00 93.38 91 ALA A O 1
ATOM 683 N N . ASP A 1 92 ? -11.869 -7.115 6.875 1.00 94.44 92 ASP A N 1
ATOM 684 C CA . ASP A 1 92 ? -11.926 -7.681 5.524 1.00 94.44 92 ASP A CA 1
ATOM 685 C C . ASP A 1 92 ? -11.299 -6.756 4.470 1.00 94.44 92 ASP A C 1
ATOM 687 O O . ASP A 1 92 ? -10.489 -7.184 3.636 1.00 94.44 92 ASP A O 1
ATOM 691 N N . VAL A 1 93 ? -11.643 -5.461 4.482 1.00 95.81 93 VAL A N 1
ATOM 692 C CA . VAL A 1 93 ? -11.067 -4.520 3.508 1.00 95.81 93 VAL A CA 1
ATOM 693 C C . VAL A 1 93 ? -9.585 -4.264 3.773 1.00 95.81 93 VAL A C 1
ATOM 695 O O . VAL A 1 93 ? -8.824 -4.077 2.822 1.00 95.81 93 VAL A O 1
ATOM 698 N N . LEU A 1 94 ? -9.148 -4.277 5.032 1.00 96.69 94 LEU A N 1
ATOM 699 C CA . LEU A 1 94 ? -7.746 -4.096 5.391 1.00 96.69 94 LEU A CA 1
ATOM 700 C C . LEU A 1 94 ? -6.887 -5.274 4.917 1.00 96.69 94 LEU A C 1
ATOM 702 O O . LEU A 1 94 ? -5.816 -5.040 4.354 1.00 96.69 94 LEU A O 1
ATOM 706 N N . ALA A 1 95 ? -7.388 -6.507 5.014 1.00 97.19 95 ALA A N 1
ATOM 707 C CA . ALA A 1 95 ? -6.732 -7.684 4.444 1.00 97.19 95 ALA A CA 1
ATOM 708 C C . ALA A 1 95 ? -6.597 -7.586 2.910 1.00 97.19 95 ALA A C 1
ATOM 710 O O . ALA A 1 95 ? -5.566 -7.939 2.329 1.00 97.19 95 ALA A O 1
ATOM 711 N N . ILE A 1 96 ? -7.616 -7.045 2.233 1.00 97.69 96 ILE A N 1
ATOM 712 C CA . ILE A 1 96 ? -7.558 -6.760 0.791 1.00 97.69 96 ILE A CA 1
ATOM 713 C C . ILE A 1 96 ? -6.491 -5.698 0.481 1.00 97.69 96 ILE A C 1
ATOM 715 O O . ILE A 1 96 ? -5.741 -5.842 -0.488 1.00 97.69 96 ILE A O 1
ATOM 719 N N . ILE A 1 97 ? -6.402 -4.642 1.294 1.00 97.88 97 ILE A N 1
ATOM 720 C CA . ILE A 1 97 ? -5.389 -3.588 1.148 1.00 97.88 97 ILE A CA 1
ATOM 721 C C . ILE A 1 97 ? -3.981 -4.163 1.354 1.00 97.88 97 ILE A C 1
ATOM 723 O O . ILE A 1 97 ? -3.090 -3.848 0.567 1.00 97.88 97 ILE A O 1
ATOM 727 N N . ASP A 1 98 ? -3.770 -5.038 2.339 1.00 98.50 98 ASP A N 1
ATOM 728 C CA . ASP A 1 98 ? -2.485 -5.718 2.565 1.00 98.50 98 ASP A CA 1
ATOM 729 C C . ASP A 1 98 ? -2.039 -6.548 1.348 1.00 98.50 98 ASP A C 1
ATOM 731 O O . ASP A 1 98 ? -0.884 -6.487 0.897 1.00 98.50 98 ASP A O 1
ATOM 735 N N . ALA A 1 99 ? -2.985 -7.278 0.749 1.00 98.38 99 ALA A N 1
ATOM 736 C CA . ALA A 1 99 ? -2.746 -8.011 -0.486 1.00 98.38 99 ALA A CA 1
ATOM 737 C C . ALA A 1 99 ? -2.374 -7.069 -1.645 1.00 98.38 99 ALA A C 1
ATOM 739 O O . ALA A 1 99 ? -1.408 -7.338 -2.366 1.00 98.38 99 ALA A O 1
ATOM 740 N N . ASP A 1 100 ? -3.078 -5.944 -1.799 1.00 98.50 100 ASP A N 1
ATOM 741 C CA . ASP A 1 100 ? -2.774 -4.942 -2.824 1.00 98.50 100 ASP A CA 1
ATOM 742 C C . ASP A 1 100 ? -1.407 -4.270 -2.602 1.00 98.50 100 ASP A C 1
ATOM 744 O O . ASP A 1 100 ? -0.681 -4.059 -3.573 1.00 98.50 100 ASP A O 1
ATOM 748 N N . ILE A 1 101 ? -1.001 -3.995 -1.355 1.00 98.62 101 ILE A N 1
ATOM 749 C CA . ILE A 1 101 ? 0.349 -3.495 -1.030 1.00 98.62 101 ILE A CA 1
ATOM 750 C C . ILE A 1 101 ? 1.401 -4.505 -1.476 1.00 98.62 101 ILE A C 1
ATOM 752 O O . ILE A 1 101 ? 2.371 -4.141 -2.141 1.00 98.62 101 ILE A O 1
ATOM 756 N N . SER A 1 102 ? 1.198 -5.783 -1.163 1.00 98.44 102 SER A N 1
ATOM 757 C CA . SER A 1 102 ? 2.117 -6.849 -1.565 1.00 98.44 102 SER A CA 1
ATOM 758 C C . SER A 1 102 ? 2.269 -6.939 -3.090 1.00 98.44 102 SER A C 1
ATOM 760 O O . SER A 1 102 ? 3.393 -7.025 -3.591 1.00 98.44 102 SER A O 1
ATOM 762 N N . GLN A 1 103 ? 1.163 -6.862 -3.837 1.00 98.38 103 GLN A N 1
ATOM 763 C CA . GLN A 1 103 ? 1.184 -6.866 -5.306 1.00 98.38 103 GLN A CA 1
ATOM 764 C C . GLN A 1 103 ? 1.822 -5.599 -5.886 1.00 98.38 103 GLN A C 1
ATOM 766 O O . GLN A 1 103 ? 2.616 -5.673 -6.822 1.00 98.38 103 GLN A O 1
ATOM 771 N N . ALA A 1 104 ? 1.545 -4.435 -5.302 1.00 98.12 104 ALA A N 1
ATOM 772 C CA . ALA A 1 104 ? 2.144 -3.175 -5.715 1.00 98.12 104 ALA A CA 1
ATOM 773 C C . ALA A 1 104 ? 3.668 -3.165 -5.501 1.00 98.12 104 ALA A C 1
ATOM 775 O O . ALA A 1 104 ? 4.406 -2.761 -6.398 1.00 98.12 104 ALA A O 1
ATOM 776 N N . ILE A 1 105 ? 4.164 -3.683 -4.369 1.00 98.25 105 ILE A N 1
ATOM 777 C CA . ILE A 1 105 ? 5.607 -3.835 -4.124 1.00 98.25 105 ILE A CA 1
ATOM 778 C C . ILE A 1 105 ? 6.244 -4.805 -5.123 1.00 98.25 105 ILE A C 1
ATOM 780 O O . ILE A 1 105 ? 7.353 -4.554 -5.602 1.00 98.25 105 ILE A O 1
ATOM 784 N N . GLN A 1 106 ? 5.561 -5.897 -5.462 1.00 97.69 106 GLN A N 1
ATOM 785 C CA . GLN A 1 106 ? 6.040 -6.813 -6.492 1.00 97.69 106 GLN A CA 1
ATOM 786 C C . GLN A 1 106 ? 6.136 -6.117 -7.860 1.00 97.69 106 GLN A C 1
ATOM 788 O O . GLN A 1 106 ? 7.176 -6.195 -8.513 1.00 97.69 106 GLN A O 1
ATOM 793 N N . SER A 1 107 ? 5.121 -5.337 -8.233 1.00 96.56 107 SER A N 1
ATOM 794 C CA . SER A 1 107 ? 5.139 -4.504 -9.440 1.00 96.56 107 SER A CA 1
ATOM 795 C C . SER A 1 107 ? 6.271 -3.466 -9.417 1.00 96.56 107 SER A C 1
ATOM 797 O O . SER A 1 107 ? 6.921 -3.253 -10.436 1.00 96.56 107 SER A O 1
ATOM 799 N N . CYS A 1 108 ? 6.604 -2.877 -8.259 1.00 96.56 108 CYS A N 1
ATOM 800 C CA . CYS A 1 108 ? 7.777 -2.002 -8.128 1.00 96.56 108 CYS A CA 1
ATOM 801 C C . CYS A 1 108 ? 9.086 -2.734 -8.455 1.00 96.56 108 CYS A C 1
ATOM 803 O O . CYS A 1 108 ? 9.945 -2.16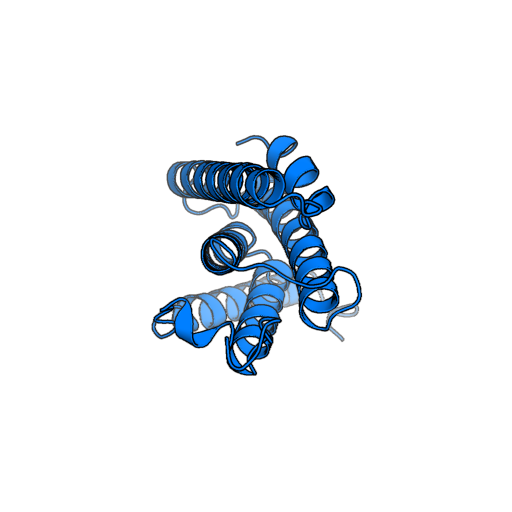6 -9.123 1.00 96.56 108 CYS A O 1
ATOM 805 N N . ARG A 1 109 ? 9.262 -3.986 -8.004 1.00 95.81 109 ARG A N 1
ATOM 806 C CA . ARG A 1 109 ? 10.464 -4.785 -8.324 1.00 95.81 109 ARG A CA 1
ATOM 807 C C . ARG A 1 109 ? 10.593 -5.009 -9.826 1.00 95.81 109 ARG A C 1
ATOM 809 O O . ARG A 1 109 ? 11.681 -4.863 -10.376 1.00 95.81 109 ARG A O 1
ATOM 816 N N . GLU A 1 110 ? 9.484 -5.330 -10.481 1.00 94.69 110 GLU A N 1
ATOM 817 C CA . GLU A 1 110 ? 9.423 -5.527 -11.930 1.00 94.69 110 GLU A CA 1
ATOM 818 C C . GLU A 1 110 ? 9.679 -4.218 -12.684 1.00 94.69 110 GLU A C 1
ATOM 820 O O . GLU A 1 110 ? 10.459 -4.191 -13.636 1.00 94.69 110 GLU A O 1
ATOM 825 N N . GLU A 1 111 ? 9.100 -3.109 -12.220 1.00 94.19 111 GLU A N 1
ATOM 826 C CA . GLU A 1 111 ? 9.329 -1.780 -12.780 1.00 94.19 111 GLU A CA 1
ATOM 827 C C . GLU A 1 111 ? 10.809 -1.370 -12.681 1.00 94.19 111 GLU A C 1
ATOM 829 O O . GLU A 1 111 ? 11.374 -0.916 -13.678 1.00 94.19 111 GLU A O 1
ATOM 834 N N . LEU A 1 112 ? 11.471 -1.615 -11.542 1.00 93.06 112 LEU A N 1
ATOM 835 C CA . LEU A 1 112 ? 12.917 -1.406 -11.376 1.00 93.06 112 LEU A CA 1
ATOM 836 C C . LEU A 1 112 ? 13.738 -2.286 -12.324 1.00 93.06 112 LEU A C 1
ATOM 838 O O . LEU A 1 112 ? 14.622 -1.786 -13.018 1.00 93.06 112 LEU A O 1
ATOM 842 N N . ALA A 1 113 ? 13.439 -3.588 -12.373 1.00 91.56 113 ALA A N 1
ATOM 843 C CA . ALA A 1 113 ? 14.173 -4.549 -13.195 1.00 91.56 113 ALA A CA 1
ATOM 844 C C . ALA A 1 113 ? 14.024 -4.279 -14.700 1.00 91.56 113 ALA A C 1
ATOM 846 O O . ALA A 1 113 ? 14.927 -4.571 -15.480 1.00 91.56 113 ALA A O 1
ATOM 847 N N . SER A 1 114 ? 12.893 -3.706 -15.111 1.00 85.75 114 SER A N 1
ATOM 848 C CA . SER A 1 114 ? 12.592 -3.420 -16.513 1.00 85.75 114 SER A CA 1
ATOM 849 C C . SER A 1 114 ? 13.341 -2.215 -17.095 1.00 85.75 114 SER A C 1
ATOM 851 O O . SER A 1 114 ? 13.339 -2.029 -18.310 1.00 85.75 114 SER A O 1
ATOM 853 N N . GLY A 1 115 ? 13.941 -1.367 -16.251 1.00 76.00 115 GLY A N 1
ATOM 854 C CA . GLY A 1 115 ? 14.564 -0.111 -16.678 1.00 76.00 115 GLY A CA 1
ATOM 855 C C . GLY A 1 115 ? 13.572 0.985 -17.097 1.00 76.00 115 GLY A C 1
ATOM 856 O O . GLY A 1 115 ? 14.001 2.059 -17.507 1.00 76.00 115 GLY A O 1
ATOM 857 N N . TYR A 1 116 ? 12.256 0.762 -16.968 1.00 73.50 116 TYR A N 1
ATOM 858 C CA . TYR A 1 116 ? 11.218 1.766 -17.258 1.00 73.50 116 TYR A CA 1
ATOM 859 C C . TYR A 1 116 ? 10.992 2.773 -16.124 1.00 73.50 116 TYR A C 1
ATOM 861 O O . TYR A 1 116 ? 10.084 3.609 -16.206 1.00 73.50 116 TYR A O 1
ATOM 869 N N . LEU A 1 117 ? 11.804 2.712 -15.068 1.00 83.81 117 LEU A N 1
ATOM 870 C CA . LEU A 1 117 ? 11.723 3.660 -13.974 1.00 83.81 117 LEU A CA 1
ATOM 871 C C . LEU A 1 117 ? 12.102 5.061 -14.460 1.00 83.81 117 LEU A C 1
ATOM 873 O O . LEU A 1 117 ? 13.227 5.306 -14.888 1.00 83.81 117 LEU A O 1
ATOM 877 N N . ARG A 1 118 ? 11.154 5.994 -14.368 1.00 78.12 118 ARG A N 1
ATOM 878 C CA . ARG A 1 118 ? 11.364 7.374 -14.828 1.00 78.12 118 ARG A CA 1
ATOM 879 C C . ARG A 1 118 ? 12.313 8.155 -13.925 1.00 78.12 118 ARG A C 1
ATOM 881 O O . ARG A 1 118 ? 13.080 8.969 -14.422 1.00 78.12 118 ARG A O 1
ATOM 888 N N . ASP A 1 119 ? 12.220 7.932 -12.615 1.00 88.44 119 ASP A N 1
ATOM 889 C CA . ASP A 1 119 ? 12.956 8.695 -11.609 1.00 88.44 119 ASP A CA 1
ATOM 890 C C . ASP A 1 119 ? 13.231 7.836 -10.362 1.00 88.44 119 ASP A C 1
ATOM 892 O O . ASP A 1 119 ? 12.324 7.498 -9.598 1.00 88.44 119 ASP A O 1
ATOM 896 N N . VAL A 1 120 ? 14.506 7.490 -10.163 1.00 91.38 120 VAL A N 1
ATOM 897 C CA . VAL A 1 120 ? 14.992 6.697 -9.020 1.00 91.38 120 VAL A CA 1
ATOM 898 C C . VAL A 1 120 ? 14.821 7.443 -7.696 1.00 91.38 120 VAL A C 1
ATOM 900 O O . VAL A 1 120 ? 14.531 6.824 -6.672 1.00 91.38 120 VAL A O 1
ATOM 903 N N . THR A 1 121 ? 14.965 8.768 -7.696 1.00 93.62 121 THR A N 1
ATOM 904 C CA . THR A 1 121 ? 14.834 9.594 -6.490 1.00 93.62 121 THR A CA 1
ATOM 905 C C . THR A 1 121 ? 13.391 9.593 -6.007 1.00 93.62 121 THR A C 1
ATOM 907 O O . THR A 1 121 ? 13.134 9.344 -4.829 1.00 93.62 121 THR A O 1
ATOM 910 N N . VAL A 1 122 ? 12.438 9.789 -6.922 1.00 91.50 122 VAL A N 1
ATOM 911 C CA . VAL A 1 122 ? 11.002 9.718 -6.605 1.00 91.50 122 VAL A CA 1
ATOM 912 C C . VAL A 1 122 ? 10.610 8.313 -6.156 1.00 91.50 122 VAL A C 1
ATOM 914 O O . VAL A 1 122 ? 9.839 8.167 -5.208 1.00 91.50 122 VAL A O 1
ATOM 917 N N . ALA A 1 123 ? 11.161 7.274 -6.786 1.00 93.88 123 ALA A N 1
ATOM 918 C CA . ALA A 1 123 ? 10.914 5.886 -6.407 1.00 93.88 123 ALA A CA 1
ATOM 919 C C . ALA A 1 123 ? 11.393 5.581 -4.981 1.00 93.88 123 ALA A C 1
ATOM 921 O O . ALA A 1 123 ? 10.648 5.013 -4.181 1.00 93.88 123 ALA A O 1
ATOM 922 N N . ARG A 1 124 ? 12.608 6.027 -4.638 1.00 95.75 124 ARG A N 1
ATOM 923 C CA . ARG A 1 124 ? 13.161 5.911 -3.285 1.00 95.75 124 ARG A CA 1
ATOM 924 C C . ARG A 1 124 ? 12.308 6.661 -2.270 1.00 95.75 124 ARG A C 1
ATOM 926 O O . ARG A 1 124 ? 11.939 6.072 -1.262 1.00 95.75 124 ARG A O 1
ATOM 933 N N . GLN A 1 125 ? 11.942 7.912 -2.552 1.00 96.19 125 GLN A N 1
ATOM 934 C CA . GLN A 1 125 ? 11.080 8.686 -1.657 1.00 96.19 125 GLN A CA 1
ATOM 935 C C . GLN A 1 125 ? 9.727 7.995 -1.445 1.00 96.19 125 GLN A C 1
ATOM 937 O O . GLN A 1 125 ? 9.264 7.875 -0.319 1.00 96.19 125 GLN A O 1
ATOM 942 N N . THR A 1 126 ? 9.124 7.478 -2.517 1.00 95.69 126 THR A N 1
ATOM 943 C CA . THR A 1 126 ? 7.843 6.757 -2.453 1.00 95.69 126 THR A CA 1
ATOM 944 C C . THR A 1 126 ? 7.944 5.497 -1.586 1.00 95.69 126 THR A C 1
ATOM 946 O O . THR A 1 126 ? 7.019 5.188 -0.833 1.00 95.69 126 THR A O 1
ATOM 949 N N . LEU A 1 127 ? 9.067 4.777 -1.668 1.00 97.06 127 LEU A N 1
ATOM 950 C CA . LEU A 1 127 ? 9.327 3.598 -0.844 1.00 97.06 127 LEU A CA 1
ATOM 951 C C . LEU A 1 127 ? 9.529 3.955 0.638 1.00 97.06 127 LEU A C 1
ATOM 953 O O . LEU A 1 127 ? 8.995 3.272 1.512 1.00 97.06 127 LEU A O 1
ATOM 957 N N . GLU A 1 128 ? 10.259 5.028 0.936 1.00 97.75 128 GLU A N 1
ATOM 958 C CA . GLU A 1 128 ? 10.408 5.518 2.312 1.00 97.75 128 GLU A CA 1
ATOM 959 C C . GLU A 1 128 ? 9.071 6.001 2.888 1.00 97.75 128 GLU A C 1
ATOM 961 O O . GLU A 1 128 ? 8.727 5.675 4.024 1.00 97.75 128 GLU A O 1
ATOM 966 N N . ASP A 1 129 ? 8.256 6.684 2.083 1.00 97.44 129 ASP A N 1
ATOM 967 C CA . ASP A 1 129 ? 6.946 7.180 2.500 1.00 97.44 129 ASP A CA 1
ATOM 968 C C . ASP A 1 129 ? 5.982 6.050 2.886 1.00 97.44 129 ASP A C 1
ATOM 970 O O . ASP A 1 129 ? 5.240 6.191 3.865 1.00 97.44 129 ASP A O 1
ATOM 974 N N . VAL A 1 130 ? 5.974 4.937 2.137 1.00 97.81 130 VAL A N 1
ATOM 975 C CA . VAL A 1 130 ? 5.119 3.784 2.468 1.00 97.81 130 VAL A CA 1
ATOM 976 C C . VAL A 1 130 ? 5.629 3.043 3.701 1.00 97.81 130 VAL A C 1
ATOM 978 O O . VAL A 1 130 ? 4.825 2.658 4.547 1.00 97.81 130 VAL A O 1
ATOM 981 N N . ARG A 1 131 ? 6.952 2.908 3.870 1.00 98.38 131 ARG A N 1
ATOM 982 C CA . ARG A 1 131 ? 7.553 2.321 5.081 1.00 98.38 131 ARG A CA 1
ATOM 983 C C . ARG A 1 131 ? 7.198 3.120 6.326 1.00 98.38 131 ARG A C 1
ATOM 985 O O . ARG A 1 131 ? 6.811 2.530 7.332 1.00 98.38 131 ARG A O 1
ATOM 992 N N . ALA A 1 132 ? 7.300 4.444 6.241 1.00 98.19 132 ALA A N 1
ATOM 993 C CA . ALA A 1 132 ? 6.908 5.337 7.321 1.00 98.19 132 ALA A CA 1
ATOM 994 C C . ALA A 1 132 ? 5.415 5.185 7.643 1.00 98.19 132 ALA A C 1
ATOM 996 O O . ALA A 1 132 ? 5.068 4.952 8.794 1.00 98.19 132 ALA A O 1
ATOM 997 N N . ALA A 1 133 ? 4.540 5.205 6.630 1.00 97.81 133 ALA A N 1
ATOM 998 C CA . ALA A 1 133 ? 3.099 5.050 6.839 1.00 97.81 133 ALA A CA 1
ATOM 999 C C . ALA A 1 133 ? 2.720 3.706 7.488 1.00 97.81 133 ALA A C 1
ATOM 1001 O O . ALA A 1 133 ? 1.883 3.679 8.386 1.00 97.81 133 ALA A O 1
ATOM 1002 N N . LEU A 1 134 ? 3.344 2.604 7.063 1.00 98.12 134 LEU A N 1
ATOM 1003 C CA . LEU A 1 134 ? 3.131 1.277 7.649 1.00 98.12 134 LEU A CA 1
A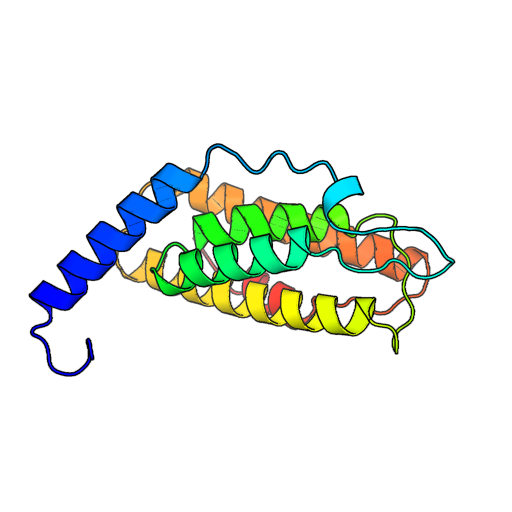TOM 1004 C C . LEU A 1 134 ? 3.583 1.227 9.110 1.00 98.12 134 LEU A C 1
ATOM 1006 O O . LEU A 1 134 ? 2.849 0.732 9.959 1.00 98.12 134 LEU A O 1
ATOM 1010 N N . LYS A 1 135 ? 4.758 1.789 9.409 1.00 97.88 135 LYS A N 1
ATOM 1011 C CA . LYS A 1 135 ? 5.288 1.858 10.774 1.00 97.88 135 LYS A CA 1
ATOM 1012 C C . LYS A 1 135 ? 4.415 2.721 11.684 1.00 97.88 135 LYS A C 1
ATOM 1014 O O . LYS A 1 135 ? 4.128 2.326 12.809 1.00 97.88 135 LYS A O 1
ATOM 1019 N N . ASP A 1 136 ? 3.977 3.879 11.203 1.00 97.31 136 ASP A N 1
ATOM 1020 C CA . ASP A 1 136 ? 3.095 4.769 11.958 1.00 97.31 136 ASP A CA 1
ATOM 1021 C C . ASP A 1 136 ? 1.734 4.108 12.218 1.00 97.31 136 ASP A C 1
ATOM 1023 O O . ASP A 1 136 ? 1.183 4.231 13.315 1.00 97.31 136 ASP A O 1
ATOM 1027 N N . CYS A 1 137 ? 1.207 3.368 11.235 1.00 96.56 137 CYS A N 1
ATOM 1028 C CA . CYS A 1 137 ? -0.007 2.572 11.389 1.00 96.56 137 CYS A CA 1
ATOM 1029 C C . CYS A 1 137 ? 0.179 1.482 12.449 1.00 96.56 137 CYS A C 1
ATOM 1031 O O . CYS A 1 137 ? -0.618 1.426 13.380 1.00 96.56 137 CYS A O 1
ATOM 1033 N N . GLN A 1 138 ? 1.262 0.701 12.380 1.00 97.31 138 GLN A N 1
ATOM 1034 C CA . GLN A 1 138 ? 1.589 -0.319 13.376 1.00 97.31 138 GLN A CA 1
ATOM 1035 C C . GLN A 1 138 ? 1.618 0.264 14.797 1.00 97.31 138 GLN A C 1
ATOM 1037 O O . GLN A 1 138 ? 0.886 -0.197 15.667 1.00 97.31 138 GLN A O 1
ATOM 1042 N N . VAL A 1 139 ? 2.373 1.347 15.012 1.00 96.50 139 VAL A N 1
ATOM 1043 C CA . VAL A 1 139 ? 2.454 2.024 16.319 1.00 96.50 139 VAL A CA 1
ATOM 1044 C C . VAL A 1 139 ? 1.084 2.521 16.786 1.00 96.50 139 VAL A C 1
ATOM 1046 O O . VAL A 1 139 ? 0.777 2.491 17.977 1.00 96.50 139 VAL A O 1
ATOM 1049 N N . THR A 1 140 ? 0.257 3.019 15.869 1.00 94.88 140 THR A N 1
ATOM 1050 C CA . THR A 1 140 ? -1.082 3.518 16.200 1.00 94.88 140 THR A CA 1
ATOM 1051 C C . THR A 1 140 ? -2.018 2.383 16.601 1.00 94.88 140 THR A C 1
ATOM 1053 O O . THR A 1 140 ? -2.760 2.546 17.567 1.00 94.88 140 THR A O 1
ATOM 1056 N N . VAL A 1 141 ? -1.959 1.249 15.903 1.00 95.31 141 VAL A N 1
ATOM 1057 C CA . VAL A 1 141 ? -2.782 0.065 16.166 1.00 95.31 141 VAL A CA 1
ATOM 1058 C C . VAL A 1 141 ? -2.411 -0.599 17.490 1.00 95.31 141 VAL A C 1
ATOM 1060 O O . VAL A 1 141 ? -3.274 -0.799 18.346 1.00 95.31 141 VAL A O 1
ATOM 1063 N N . GLU A 1 142 ? -1.114 -0.790 17.731 1.00 94.69 142 GLU A N 1
ATOM 1064 C CA . GLU A 1 142 ? -0.594 -1.330 18.992 1.00 94.69 142 GLU A CA 1
ATOM 1065 C C . GLU A 1 142 ? -1.026 -0.485 20.206 1.00 94.69 142 GLU A C 1
ATOM 1067 O O . GLU A 1 142 ? -1.343 -1.022 21.266 1.00 94.69 142 GLU A O 1
ATOM 1072 N N . ARG A 1 143 ? -1.107 0.848 20.066 1.00 94.88 143 ARG A N 1
ATOM 1073 C CA . ARG A 1 143 ? -1.508 1.757 21.160 1.00 94.88 143 ARG A CA 1
ATOM 1074 C C . ARG A 1 143 ? -2.933 1.555 21.659 1.00 94.88 143 ARG A C 1
ATOM 1076 O O . ARG A 1 143 ? -3.196 1.874 22.817 1.00 94.88 143 ARG A O 1
ATOM 1083 N N . TRP A 1 144 ? -3.857 1.120 20.805 1.00 93.50 144 TRP A N 1
ATOM 1084 C CA . TRP A 1 144 ? -5.227 0.820 21.229 1.00 93.50 144 TRP A CA 1
ATOM 1085 C C . TRP A 1 144 ? -5.472 -0.676 21.441 1.00 93.50 144 TRP A C 1
ATOM 1087 O O . TRP A 1 144 ? -6.573 -1.035 21.847 1.00 93.50 144 TRP A O 1
ATOM 1097 N N . GLY A 1 145 ? -4.440 -1.508 21.262 1.00 94.12 145 GLY A N 1
ATOM 1098 C CA . GLY A 1 145 ? -4.481 -2.945 21.520 1.00 94.12 145 GLY A CA 1
ATOM 1099 C C . GLY A 1 145 ? -5.040 -3.781 20.371 1.00 94.12 145 GLY A C 1
ATOM 1100 O O . GLY A 1 145 ? -5.479 -4.892 20.633 1.00 94.12 145 GLY A O 1
ATOM 1101 N N . GLY A 1 146 ? -5.055 -3.254 19.144 1.00 93.06 146 GLY A N 1
ATOM 1102 C CA . GLY A 1 146 ? -5.490 -4.002 17.963 1.00 93.06 146 GLY A CA 1
ATOM 1103 C C . GLY A 1 146 ? -4.374 -4.801 17.297 1.00 93.06 146 GLY A C 1
ATOM 1104 O O . GLY A 1 146 ? -3.190 -4.603 17.586 1.00 93.06 146 GLY A O 1
ATOM 1105 N N . GLU A 1 147 ? -4.756 -5.648 16.344 1.00 94.31 147 GLU A N 1
ATOM 1106 C CA . GLU A 1 147 ? -3.834 -6.373 15.470 1.00 94.31 147 GLU A CA 1
ATOM 1107 C C . GLU A 1 147 ? -3.453 -5.547 14.229 1.00 94.31 147 GLU A C 1
ATOM 1109 O O . GLU A 1 147 ? -4.300 -4.961 13.547 1.00 94.31 147 GLU A O 1
ATOM 1114 N N . PHE A 1 148 ? -2.152 -5.474 13.928 1.00 96.19 148 PHE A N 1
ATOM 1115 C CA . PHE A 1 148 ? -1.650 -4.734 12.772 1.00 96.19 148 PHE A CA 1
ATOM 1116 C C . PHE A 1 148 ? -2.042 -5.437 11.459 1.00 96.19 148 PHE A C 1
ATOM 1118 O O . PHE A 1 148 ? -1.577 -6.543 11.203 1.00 96.19 148 PHE A O 1
ATOM 1125 N N . PRO A 1 149 ? -2.811 -4.795 10.561 1.00 96.56 149 PRO A N 1
ATOM 1126 C CA . PRO A 1 149 ? -3.447 -5.518 9.462 1.00 96.56 149 PRO A CA 1
ATOM 1127 C C . PRO A 1 149 ? -2.573 -5.648 8.204 1.00 96.56 149 PRO A C 1
ATOM 1129 O O . PRO A 1 149 ? -2.980 -6.294 7.243 1.00 96.56 149 PRO A O 1
ATOM 1132 N N . PHE A 1 150 ? -1.404 -4.997 8.157 1.00 97.69 150 PHE A N 1
ATOM 1133 C CA . PHE A 1 150 ? -0.587 -4.882 6.939 1.00 97.69 150 PHE A CA 1
ATOM 1134 C C . PHE A 1 150 ? 0.739 -5.653 7.016 1.00 97.69 150 PHE A C 1
ATOM 1136 O O . PHE A 1 150 ? 1.767 -5.194 6.504 1.00 97.69 150 PHE A O 1
ATOM 1143 N N . GLU A 1 151 ? 0.756 -6.798 7.700 1.00 96.81 151 GLU A N 1
ATOM 1144 C CA . GLU A 1 151 ? 1.983 -7.556 7.968 1.00 96.81 151 GLU A CA 1
ATOM 1145 C C . GLU A 1 151 ? 2.735 -7.951 6.689 1.00 96.81 151 GLU A C 1
ATOM 1147 O O . GLU A 1 151 ? 3.949 -7.733 6.573 1.00 96.81 151 GLU A O 1
ATOM 1152 N N . ARG A 1 152 ? 2.031 -8.508 5.693 1.00 97.44 152 ARG A N 1
ATOM 1153 C CA . ARG A 1 152 ? 2.670 -9.036 4.477 1.00 97.44 152 ARG A CA 1
ATOM 1154 C C . ARG A 1 152 ? 3.170 -7.901 3.598 1.00 97.44 152 ARG A C 1
ATOM 1156 O O . ARG A 1 152 ? 4.283 -7.967 3.069 1.00 97.44 152 ARG A O 1
ATOM 1163 N N . GLY A 1 153 ? 2.369 -6.850 3.456 1.00 97.12 153 GLY A N 1
ATOM 1164 C CA . GLY A 1 153 ? 2.722 -5.626 2.756 1.00 97.12 153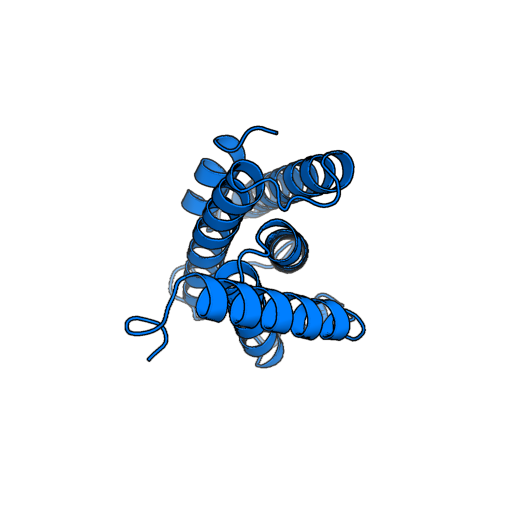 GLY A CA 1
ATOM 1165 C C . GLY A 1 153 ? 3.944 -4.957 3.380 1.00 97.12 153 GLY A C 1
ATOM 1166 O O . GLY A 1 153 ? 4.868 -4.575 2.656 1.00 97.12 153 GLY A O 1
ATOM 1167 N N . ALA A 1 154 ? 4.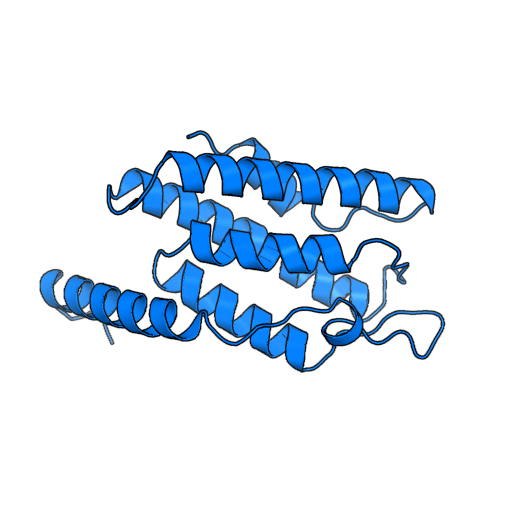009 -4.897 4.713 1.00 97.69 154 ALA A N 1
ATOM 1168 C CA . ALA A 1 154 ? 5.150 -4.349 5.439 1.00 97.69 154 ALA A CA 1
ATOM 1169 C C . ALA A 1 154 ? 6.427 -5.167 5.243 1.00 97.69 154 ALA A C 1
ATOM 1171 O O . ALA A 1 154 ? 7.462 -4.597 4.881 1.00 97.69 154 ALA A O 1
ATOM 1172 N N . ALA A 1 155 ? 6.357 -6.491 5.389 1.00 97.94 155 ALA A N 1
ATOM 1173 C CA . ALA A 1 155 ? 7.492 -7.373 5.130 1.00 97.94 155 ALA A CA 1
ATOM 1174 C C . ALA A 1 155 ? 8.007 -7.223 3.684 1.00 97.94 155 ALA A C 1
ATOM 1176 O O . ALA A 1 155 ? 9.211 -7.088 3.441 1.00 97.94 155 ALA A O 1
ATOM 1177 N N . ASN A 1 156 ? 7.094 -7.154 2.710 1.00 97.06 156 ASN A N 1
ATOM 1178 C CA . ASN A 1 156 ? 7.441 -6.944 1.307 1.00 97.06 156 ASN A CA 1
ATOM 1179 C C . ASN A 1 156 ? 8.124 -5.591 1.066 1.00 97.06 156 ASN A C 1
ATOM 1181 O O . ASN A 1 156 ? 9.148 -5.540 0.373 1.00 97.06 156 ASN A O 1
ATOM 1185 N N . ALA A 1 157 ? 7.590 -4.511 1.642 1.00 96.50 157 ALA A N 1
ATOM 1186 C CA . ALA A 1 157 ? 8.142 -3.164 1.516 1.00 96.50 157 ALA A CA 1
ATOM 1187 C C . ALA A 1 157 ? 9.534 -3.040 2.157 1.00 96.50 157 ALA A C 1
ATOM 1189 O O . ALA A 1 157 ? 10.413 -2.364 1.615 1.00 96.50 157 ALA A O 1
ATOM 1190 N N . GLN A 1 158 ? 9.780 -3.719 3.280 1.00 96.25 158 GLN A N 1
ATOM 1191 C CA . GLN A 1 158 ? 11.110 -3.793 3.893 1.00 96.25 158 GLN A CA 1
ATOM 1192 C C . GLN A 1 158 ? 12.111 -4.544 3.001 1.00 96.25 158 GLN A C 1
ATOM 1194 O O . GLN A 1 158 ? 13.268 -4.138 2.894 1.00 96.25 158 GLN A O 1
ATOM 1199 N N . GLY A 1 159 ? 11.666 -5.595 2.307 1.00 93.94 159 GLY A N 1
ATOM 1200 C CA . GLY A 1 159 ? 12.514 -6.397 1.420 1.00 93.94 159 GLY A CA 1
ATOM 1201 C C . GLY A 1 159 ? 12.906 -5.729 0.094 1.00 93.94 159 GLY A C 1
ATOM 1202 O O . GLY A 1 159 ? 13.861 -6.170 -0.545 1.00 93.94 159 GLY A O 1
ATOM 1203 N N . LEU A 1 160 ? 12.199 -4.685 -0.356 1.00 93.56 160 LEU A N 1
ATOM 1204 C CA . LEU A 1 160 ? 12.515 -3.985 -1.609 1.00 93.56 160 LEU A CA 1
ATOM 1205 C C . LEU A 1 160 ? 13.708 -3.018 -1.443 1.00 93.56 160 LEU A C 1
ATOM 1207 O O . LEU A 1 160 ? 13.765 -2.255 -0.486 1.00 93.56 160 LEU A O 1
ATOM 1211 N N . ARG A 1 161 ? 14.665 -3.006 -2.378 1.00 91.19 161 ARG A N 1
ATOM 1212 C CA . ARG A 1 161 ? 15.847 -2.117 -2.341 1.00 91.19 161 ARG A CA 1
ATOM 1213 C C . ARG A 1 161 ? 15.966 -1.320 -3.646 1.00 91.19 161 ARG A C 1
ATOM 1215 O O . ARG A 1 161 ? 15.679 -1.882 -4.700 1.00 91.19 161 ARG A O 1
ATOM 1222 N N . ILE A 1 162 ? 16.358 -0.039 -3.548 1.00 85.06 162 ILE A N 1
ATOM 1223 C CA . ILE A 1 162 ? 16.476 0.934 -4.660 1.00 85.06 162 ILE A CA 1
ATOM 1224 C C . ILE A 1 162 ? 17.785 1.721 -4.585 1.00 85.06 162 ILE A C 1
ATOM 1226 O O . ILE A 1 162 ? 17.971 2.507 -3.621 1.00 85.06 162 ILE A O 1
#